Protein AF-A0A5J9TR07-F1 (afdb_monomer)

Organism: NCBI:txid38414

Mean predicted aligned error: 3.4 Å

Sequence (87 aa):
MHLFFLCNFSKQCWNTLDIHWNSQSAFFNMIIEAKQTANLQFFMEILIIAAWNIWKQRNNKIFENKTPSLQAWKKGFKDDLCETYYD

Solvent-accessible surface area (backbone atoms only — not comparable to full-atom values): 5041 Å² total; per-residue (Å²): 107,54,79,67,59,66,36,74,69,30,41,57,55,33,54,73,69,60,47,63,77,52,88,86,48,57,72,69,57,24,51,53,54,29,60,72,68,44,78,53,85,62,47,68,59,54,50,51,46,48,50,50,33,51,51,52,35,55,47,35,35,73,78,67,67,39,75,71,44,73,68,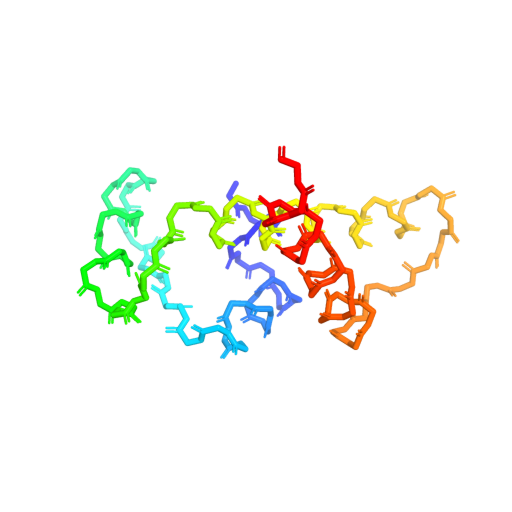60,35,56,50,50,34,51,52,56,55,53,51,71,74,75,115

Foldseek 3Di:
DCLQAPDPLNVLLCVVQVFDFDPVDDPVVRLVVSVVPSPDDVSVVLSVLLSVLSVVQVVCCVPVVHHRDSVSSVVSSVVVVVVVVVD

pLDDT: mean 92.73, std 7.75, range [52.0, 98.44]

Structure (mmCIF, N/CA/C/O backbone):
data_AF-A0A5J9TR07-F1
#
_entry.id   AF-A0A5J9TR07-F1
#
loop_
_atom_site.group_PDB
_atom_site.id
_atom_site.type_symbol
_atom_site.label_atom_id
_atom_site.label_alt_id
_atom_site.label_comp_id
_atom_site.label_asym_id
_atom_site.label_entity_id
_atom_site.label_seq_id
_atom_site.pdbx_PDB_ins_code
_atom_site.Cartn_x
_atom_site.Cartn_y
_atom_site.Cartn_z
_atom_site.occupancy
_atom_site.B_iso_or_equiv
_atom_site.auth_seq_id
_atom_site.auth_comp_id
_atom_site.auth_asym_id
_atom_site.auth_atom_id
_atom_site.pdbx_PDB_model_num
ATOM 1 N N . MET A 1 1 ? 5.247 10.537 2.044 1.00 66.62 1 MET A N 1
ATOM 2 C CA . MET A 1 1 ? 3.770 10.582 1.915 1.00 66.62 1 MET A CA 1
ATOM 3 C C . MET A 1 1 ? 3.256 10.201 0.527 1.00 66.62 1 MET A C 1
ATOM 5 O O . MET A 1 1 ? 2.463 9.275 0.449 1.00 66.62 1 MET A O 1
ATOM 9 N N . HIS A 1 2 ? 3.696 10.835 -0.571 1.00 79.38 2 HIS A N 1
ATOM 10 C CA . HIS A 1 2 ? 3.075 10.603 -1.890 1.00 79.38 2 HIS A CA 1
ATOM 11 C C . HIS A 1 2 ? 3.100 9.140 -2.375 1.00 79.38 2 HIS A C 1
ATOM 13 O O . HIS A 1 2 ? 2.072 8.621 -2.802 1.00 79.38 2 HIS A O 1
ATOM 19 N N . LEU A 1 3 ? 4.251 8.467 -2.254 1.00 86.44 3 LEU A N 1
ATOM 20 C CA . LEU A 1 3 ? 4.440 7.068 -2.663 1.00 86.44 3 LEU A CA 1
ATOM 21 C C . LEU A 1 3 ? 3.457 6.104 -1.986 1.00 86.44 3 LEU A C 1
ATOM 23 O O . LEU A 1 3 ? 2.951 5.190 -2.626 1.00 86.44 3 LEU A O 1
ATOM 27 N N . PHE A 1 4 ? 3.226 6.321 -0.693 1.00 91.25 4 PHE A N 1
ATOM 28 C CA . PHE A 1 4 ? 2.465 5.412 0.149 1.00 91.25 4 PHE A CA 1
ATOM 29 C C . PHE A 1 4 ? 0.986 5.753 0.203 1.00 91.25 4 PHE A C 1
ATOM 31 O O . PHE A 1 4 ? 0.211 4.837 0.383 1.00 91.25 4 PHE A O 1
ATOM 38 N N . PHE A 1 5 ? 0.574 7.014 0.044 1.00 90.19 5 PHE A N 1
ATOM 39 C CA . PHE A 1 5 ? -0.819 7.410 0.307 1.00 90.19 5 PHE A CA 1
ATOM 40 C C . PHE A 1 5 ? -1.503 8.108 -0.872 1.00 90.19 5 PHE A C 1
ATOM 42 O O . PHE A 1 5 ? -2.713 7.988 -1.034 1.00 90.19 5 PHE A O 1
ATOM 49 N N . LEU A 1 6 ? -0.760 8.824 -1.723 1.00 88.38 6 LEU A N 1
ATOM 50 C CA . LEU A 1 6 ? -1.373 9.764 -2.673 1.00 88.38 6 LEU A CA 1
ATOM 51 C C . LEU A 1 6 ? -1.391 9.271 -4.121 1.00 88.38 6 LEU A C 1
ATOM 53 O O . LEU A 1 6 ? -2.276 9.677 -4.876 1.00 88.38 6 LEU A O 1
ATOM 57 N N . CYS A 1 7 ? -0.454 8.408 -4.522 1.00 91.75 7 CYS A N 1
ATOM 58 C CA . CYS A 1 7 ? -0.421 7.915 -5.896 1.00 91.75 7 CYS A CA 1
ATOM 59 C C . CYS A 1 7 ? -1.603 6.968 -6.192 1.00 91.75 7 CYS A C 1
ATOM 61 O O . CYS A 1 7 ? -2.113 6.289 -5.301 1.00 91.75 7 CYS A O 1
ATOM 63 N N . ASN A 1 8 ? -2.035 6.888 -7.457 1.00 94.00 8 ASN A N 1
ATOM 64 C CA . ASN A 1 8 ? -3.198 6.068 -7.834 1.00 94.00 8 ASN A CA 1
ATOM 65 C C . ASN A 1 8 ? -3.038 4.596 -7.439 1.00 94.00 8 ASN A C 1
ATOM 67 O O . ASN A 1 8 ? -3.984 3.984 -6.952 1.00 94.00 8 ASN A O 1
ATOM 71 N N . PHE A 1 9 ? -1.832 4.048 -7.594 1.00 95.75 9 PHE A N 1
ATOM 72 C CA . PHE A 1 9 ? -1.548 2.668 -7.215 1.00 95.75 9 PHE A CA 1
ATOM 73 C C . PHE A 1 9 ? -1.728 2.433 -5.708 1.00 95.75 9 PHE A C 1
ATOM 75 O O . PHE A 1 9 ? -2.411 1.493 -5.311 1.00 95.75 9 PHE A O 1
ATOM 82 N N . SER A 1 10 ? -1.174 3.305 -4.859 1.00 96.25 10 SER A N 1
ATOM 83 C CA . SER A 1 10 ? -1.319 3.154 -3.410 1.00 96.25 10 SER A CA 1
ATOM 84 C C . SER A 1 10 ? -2.770 3.315 -2.966 1.00 96.25 10 SER A C 1
ATOM 86 O O . SER A 1 10 ? -3.237 2.531 -2.150 1.00 96.25 10 SER A O 1
ATOM 88 N N . LYS A 1 11 ? -3.517 4.263 -3.550 1.00 96.06 11 LYS A N 1
ATOM 89 C CA . LYS A 1 11 ? -4.955 4.421 -3.274 1.00 96.06 11 LYS A CA 1
ATOM 90 C C . LYS A 1 11 ? -5.739 3.144 -3.586 1.00 96.06 11 LYS A C 1
ATOM 92 O O . LYS A 1 11 ? -6.548 2.720 -2.776 1.00 96.06 11 LYS A O 1
ATOM 97 N N . GLN A 1 12 ? -5.457 2.483 -4.711 1.00 97.31 12 GLN A N 1
ATOM 98 C CA . GLN A 1 12 ? -6.092 1.201 -5.050 1.00 97.31 12 GLN A CA 1
ATOM 99 C C . GLN A 1 12 ? -5.774 0.087 -4.039 1.00 97.31 12 GLN A C 1
ATOM 101 O O . GLN A 1 12 ? -6.641 -0.735 -3.734 1.00 97.31 12 GLN A O 1
ATOM 106 N N . CYS A 1 13 ? -4.548 0.062 -3.512 1.00 98.06 13 CYS A N 1
ATOM 107 C CA . CYS A 1 13 ? -4.145 -0.889 -2.477 1.00 98.06 13 CYS A CA 1
ATOM 108 C C . CYS A 1 13 ? -4.924 -0.648 -1.175 1.00 98.06 13 CYS A C 1
ATOM 110 O O . CYS A 1 13 ? -5.542 -1.571 -0.655 1.00 98.06 13 CYS A O 1
ATOM 112 N N . TRP A 1 14 ? -4.983 0.596 -0.694 1.00 97.44 14 TRP A N 1
ATOM 113 C CA . TRP A 1 14 ? -5.719 0.934 0.531 1.00 97.44 14 TRP A CA 1
ATOM 114 C C . TRP A 1 14 ? -7.228 0.740 0.406 1.00 97.44 14 TRP A C 1
ATOM 116 O O . TRP A 1 14 ? -7.838 0.185 1.313 1.00 97.44 14 TRP A O 1
ATOM 126 N N . ASN A 1 15 ? -7.809 1.068 -0.752 1.00 96.44 15 ASN A N 1
ATOM 127 C CA . ASN A 1 15 ? -9.220 0.806 -1.038 1.00 96.44 15 ASN A CA 1
ATOM 128 C C . ASN A 1 15 ? -9.559 -0.694 -0.994 1.00 96.44 15 ASN A C 1
ATOM 130 O O . ASN A 1 15 ? -10.692 -1.052 -0.703 1.00 96.44 15 ASN A O 1
ATOM 134 N N . THR A 1 16 ? -8.598 -1.585 -1.274 1.00 96.81 16 THR A N 1
ATOM 135 C CA . THR A 1 16 ? -8.810 -3.039 -1.130 1.00 96.81 16 THR A CA 1
ATOM 136 C C . THR A 1 16 ? -8.999 -3.445 0.336 1.00 96.81 16 THR A C 1
ATOM 138 O O . THR A 1 16 ? -9.655 -4.447 0.602 1.00 96.81 16 THR A O 1
ATOM 141 N N . LEU A 1 17 ? -8.422 -2.686 1.269 1.00 96.06 17 LEU A N 1
ATOM 142 C CA . LEU A 1 17 ? -8.494 -2.924 2.713 1.00 96.06 17 LEU A CA 1
ATOM 143 C C . LEU A 1 17 ? -9.571 -2.070 3.397 1.00 96.06 17 LEU A C 1
ATOM 145 O O . LEU A 1 17 ? -9.649 -2.081 4.619 1.00 96.06 17 LEU A O 1
ATOM 149 N N . ASP A 1 18 ? -10.349 -1.309 2.621 1.00 96.00 18 ASP A N 1
ATOM 150 C CA . ASP A 1 18 ? -11.303 -0.306 3.110 1.00 96.00 18 ASP A CA 1
ATOM 151 C C . ASP A 1 18 ? -10.679 0.737 4.064 1.00 96.00 18 ASP A C 1
ATOM 153 O O . ASP A 1 18 ? -11.315 1.252 4.981 1.00 96.00 18 ASP A O 1
ATOM 157 N N . ILE A 1 19 ? -9.399 1.067 3.846 1.00 95.94 19 ILE A N 1
ATOM 158 C CA . ILE A 1 19 ? -8.688 2.093 4.618 1.00 95.94 19 ILE A CA 1
ATOM 159 C C . ILE A 1 19 ? -8.712 3.409 3.844 1.00 95.94 19 ILE A C 1
ATOM 161 O O . ILE A 1 19 ? -8.141 3.521 2.755 1.00 95.94 19 ILE A O 1
ATOM 165 N N . HIS A 1 20 ? -9.314 4.430 4.450 1.00 93.94 20 H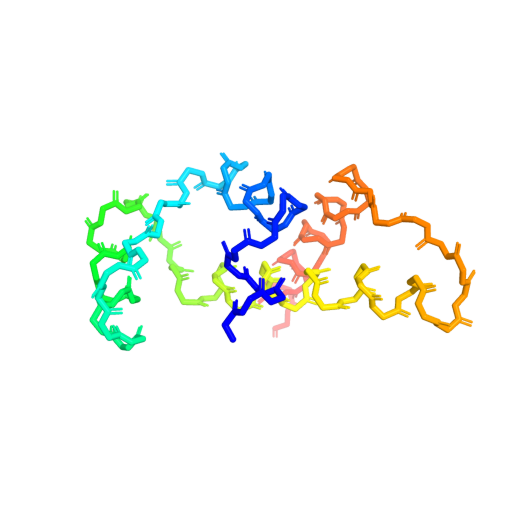IS A N 1
ATOM 166 C CA . HIS A 1 20 ? -9.439 5.767 3.871 1.00 93.94 20 HIS A CA 1
ATOM 167 C C . HIS A 1 20 ? -8.530 6.756 4.599 1.00 93.94 20 HIS A C 1
ATOM 169 O O . HIS A 1 20 ? -8.533 6.838 5.825 1.00 93.94 20 HIS A O 1
ATOM 175 N N . TRP A 1 21 ? -7.751 7.527 3.838 1.00 94.62 21 TRP A N 1
ATOM 176 C CA . TRP A 1 21 ? -6.780 8.478 4.387 1.00 94.62 21 TRP A CA 1
ATOM 177 C C . TRP A 1 21 ? -7.269 9.918 4.262 1.00 94.62 21 TRP A C 1
ATOM 179 O O . TRP A 1 21 ? -7.578 10.380 3.161 1.00 94.62 21 TRP A O 1
ATOM 189 N N . ASN A 1 22 ? -7.243 10.661 5.368 1.00 92.50 22 ASN A N 1
ATOM 190 C CA . ASN A 1 22 ? -7.469 12.100 5.358 1.00 92.50 22 ASN A CA 1
ATOM 191 C C . ASN A 1 22 ? -6.184 12.849 4.968 1.00 92.50 22 ASN A C 1
ATOM 193 O O . ASN A 1 22 ? -5.302 13.082 5.794 1.00 92.50 22 ASN A O 1
ATOM 197 N N . SER A 1 23 ? -6.080 13.261 3.702 1.00 85.62 23 SER A N 1
ATOM 198 C CA . SER A 1 23 ? -4.894 13.956 3.183 1.00 85.62 23 SER A CA 1
ATOM 199 C C . SER A 1 23 ? -4.691 15.375 3.729 1.00 85.62 23 SER A C 1
ATOM 201 O O . SER A 1 23 ? -3.684 15.999 3.401 1.00 85.62 23 SER A O 1
ATOM 203 N N . GLN A 1 24 ? -5.649 15.906 4.494 1.00 89.44 24 GLN A N 1
ATOM 204 C CA . GLN A 1 24 ? -5.563 17.232 5.114 1.00 89.44 24 GLN A CA 1
ATOM 205 C C . GLN A 1 24 ? -4.975 17.168 6.532 1.00 89.44 24 GLN A C 1
ATOM 207 O O . GL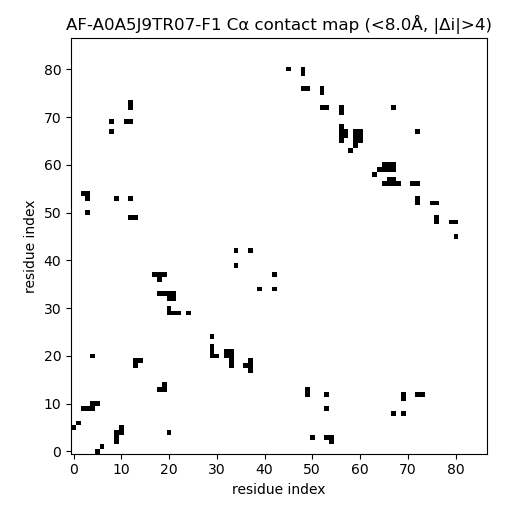N A 1 24 ? -4.517 18.186 7.050 1.00 89.44 24 GLN A O 1
ATOM 212 N N . SER A 1 25 ? -4.945 15.982 7.147 1.00 90.88 25 SER A N 1
ATOM 213 C CA . SER A 1 25 ? -4.418 15.781 8.496 1.00 90.88 25 SER A CA 1
ATOM 214 C C . SER A 1 25 ? -2.898 15.611 8.512 1.00 90.88 25 SER A C 1
ATOM 216 O O . SER A 1 25 ? -2.280 15.090 7.580 1.00 90.88 25 SER A O 1
ATOM 218 N N . ALA A 1 26 ? -2.275 16.012 9.624 1.00 92.50 26 ALA A N 1
ATOM 219 C CA . ALA A 1 26 ? -0.883 15.672 9.900 1.00 92.50 26 ALA A CA 1
ATOM 220 C C . ALA A 1 26 ? -0.713 14.145 9.966 1.00 92.50 26 ALA A C 1
ATOM 222 O O . ALA A 1 26 ? -1.618 13.437 10.398 1.00 92.50 26 ALA A O 1
ATOM 223 N N . PHE A 1 27 ? 0.459 13.634 9.584 1.00 90.44 27 PHE A N 1
ATOM 224 C CA . PHE A 1 27 ? 0.695 12.197 9.382 1.00 90.44 27 PHE A CA 1
ATOM 225 C C . PHE A 1 27 ? 0.225 11.296 10.539 1.00 90.44 27 PHE A C 1
ATOM 227 O O . PHE A 1 27 ? -0.471 10.313 10.303 1.00 90.44 27 PHE A O 1
ATOM 234 N N . PHE A 1 28 ? 0.562 11.633 11.787 1.00 92.50 28 PHE A N 1
ATOM 235 C CA . PHE A 1 28 ? 0.142 10.830 12.940 1.00 92.50 28 PHE A CA 1
ATOM 236 C C . PHE A 1 28 ? -1.368 10.895 13.183 1.00 92.50 28 PHE A C 1
ATOM 238 O O . PHE A 1 28 ? -1.983 9.863 13.437 1.00 92.50 28 PHE A O 1
ATOM 245 N N . ASN A 1 29 ? -1.976 12.075 13.032 1.00 95.25 29 ASN A N 1
ATOM 246 C CA . ASN A 1 29 ? -3.428 12.232 13.142 1.00 95.25 29 ASN A CA 1
ATOM 247 C C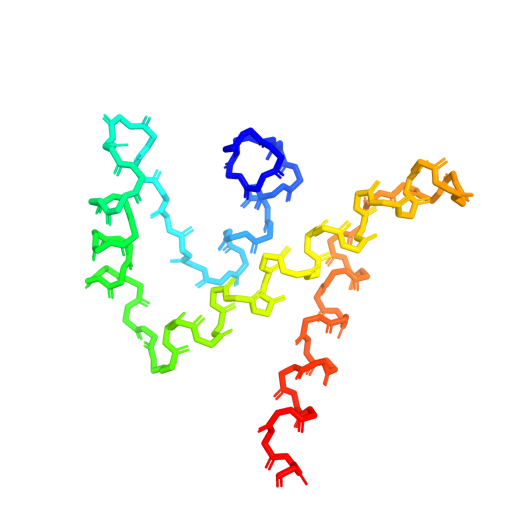 . ASN A 1 29 ? -4.144 11.444 12.043 1.00 95.25 29 ASN A C 1
ATOM 249 O O . ASN A 1 29 ? -5.097 10.735 12.330 1.00 95.25 29 ASN A O 1
ATOM 253 N N . MET A 1 30 ? -3.616 11.468 10.818 1.00 94.94 30 MET A N 1
ATOM 254 C CA . MET A 1 30 ? -4.130 10.688 9.694 1.00 94.94 30 MET A CA 1
ATOM 255 C C . MET A 1 30 ? -4.135 9.177 9.997 1.00 94.94 30 MET A C 1
ATOM 257 O O . MET A 1 30 ? -5.088 8.489 9.642 1.00 94.94 30 MET A O 1
ATOM 261 N N . ILE A 1 31 ? -3.106 8.653 10.679 1.00 94.56 31 ILE A N 1
ATOM 262 C CA . ILE A 1 31 ? -3.068 7.246 11.120 1.00 94.56 31 ILE A CA 1
ATOM 263 C C . ILE A 1 31 ? -4.094 6.974 12.224 1.00 94.56 31 ILE A C 1
ATOM 265 O O . ILE A 1 31 ? -4.775 5.951 12.177 1.00 94.56 31 ILE A O 1
ATOM 269 N N . ILE A 1 32 ? -4.213 7.868 13.210 1.00 94.88 32 ILE A N 1
ATOM 270 C CA . ILE A 1 32 ? -5.176 7.727 14.313 1.00 94.88 32 ILE A CA 1
ATOM 271 C C . ILE A 1 32 ? -6.612 7.726 13.774 1.00 94.88 32 ILE A C 1
ATOM 273 O O . ILE A 1 32 ? -7.389 6.842 14.128 1.00 94.88 32 ILE A O 1
ATOM 277 N N . GLU A 1 33 ? -6.939 8.665 12.887 1.00 95.44 33 GLU A N 1
ATOM 278 C CA . GLU A 1 33 ? -8.242 8.761 12.222 1.00 95.44 33 GLU A CA 1
ATOM 279 C C . GLU A 1 33 ? -8.554 7.485 11.429 1.00 95.44 33 GLU A C 1
ATOM 281 O O . GLU A 1 33 ? -9.615 6.892 11.611 1.00 95.44 33 GLU A O 1
ATOM 286 N N . ALA A 1 34 ? -7.613 7.005 10.608 1.00 95.38 34 ALA A N 1
ATOM 287 C CA . ALA A 1 34 ? -7.793 5.773 9.838 1.00 95.38 34 ALA A CA 1
ATOM 288 C C . ALA A 1 34 ? -7.977 4.537 10.736 1.00 95.38 34 ALA A C 1
ATOM 290 O O . ALA A 1 34 ? -8.798 3.672 10.439 1.00 95.38 34 ALA A O 1
ATOM 291 N N . LYS A 1 35 ? -7.261 4.455 11.865 1.00 95.25 35 LYS A N 1
ATOM 292 C CA . LYS A 1 35 ? -7.419 3.361 12.835 1.00 95.25 35 LYS A CA 1
ATOM 293 C C . LYS A 1 35 ? -8.817 3.340 13.452 1.00 95.25 35 LYS A C 1
ATOM 295 O O . LYS A 1 35 ? -9.363 2.265 13.683 1.00 95.25 35 LYS A O 1
ATOM 300 N N . GLN A 1 36 ? -9.375 4.513 13.747 1.00 94.25 36 GLN A N 1
ATOM 301 C CA . GLN A 1 36 ? -10.707 4.640 14.342 1.00 94.25 36 GLN A CA 1
ATOM 302 C C . GLN A 1 36 ? -11.819 4.243 13.364 1.00 94.25 36 GLN A C 1
ATOM 304 O O . GLN A 1 36 ? -12.848 3.735 13.801 1.00 94.25 36 GLN A O 1
ATOM 309 N N . THR A 1 37 ? -11.618 4.454 12.061 1.00 94.00 37 THR A N 1
ATOM 310 C CA . THR A 1 37 ? -12.646 4.217 11.038 1.00 94.00 37 THR A CA 1
ATOM 311 C C . THR A 1 37 ? -12.550 2.855 10.357 1.00 94.00 37 THR A C 1
ATOM 313 O O . THR A 1 37 ? -13.585 2.305 9.998 1.00 94.00 37 THR A O 1
ATOM 316 N N . ALA A 1 38 ? -11.352 2.278 10.208 1.00 90.50 38 ALA A N 1
ATOM 317 C CA . ALA A 1 38 ? -11.152 1.044 9.440 1.00 90.50 38 ALA A CA 1
ATOM 318 C C . ALA A 1 38 ? -11.805 -0.206 10.067 1.00 90.50 38 ALA A C 1
ATOM 320 O O . ALA A 1 38 ? -12.004 -1.195 9.374 1.00 90.50 38 ALA A O 1
ATOM 321 N N . ASN A 1 39 ? -12.123 -0.191 11.369 1.00 88.56 39 ASN A N 1
ATOM 322 C CA . ASN A 1 39 ? -12.695 -1.334 12.100 1.00 88.56 39 ASN A CA 1
ATOM 323 C C . ASN A 1 39 ? -11.937 -2.666 11.871 1.00 88.56 39 ASN A C 1
ATOM 325 O O . ASN A 1 39 ? -12.531 -3.739 11.771 1.00 88.56 39 ASN A O 1
ATOM 329 N N . LEU A 1 40 ? -10.606 -2.590 11.767 1.00 90.31 40 LEU A N 1
ATOM 330 C CA . LEU A 1 40 ? -9.727 -3.738 11.547 1.00 90.31 40 LEU A CA 1
ATOM 331 C C . LEU A 1 40 ? -9.033 -4.144 12.850 1.00 90.31 40 LEU A C 1
ATOM 333 O O . LEU A 1 40 ? -8.376 -3.328 13.504 1.00 90.31 40 LEU A O 1
ATOM 337 N N . GLN A 1 41 ? -9.109 -5.430 13.194 1.00 90.94 41 GLN A N 1
ATOM 338 C CA . GLN A 1 41 ? -8.211 -6.013 14.191 1.00 90.94 41 GLN A CA 1
ATOM 339 C C . GLN A 1 41 ? -6.776 -6.009 13.639 1.00 90.94 41 GLN A C 1
ATOM 341 O O . GLN A 1 41 ? -6.584 -6.197 12.441 1.00 90.94 41 GLN A O 1
ATOM 346 N N . PHE A 1 42 ? -5.776 -5.785 14.498 1.00 91.88 42 PHE A N 1
ATOM 347 C CA . PHE A 1 42 ? -4.363 -5.692 14.088 1.00 91.88 42 PHE A CA 1
ATOM 348 C C . PHE A 1 42 ? -4.103 -4.607 13.027 1.00 91.88 42 PHE A C 1
ATOM 350 O O . PHE A 1 42 ? -3.351 -4.788 12.070 1.00 91.88 42 PHE A O 1
ATOM 357 N N . PHE A 1 43 ? -4.766 -3.453 13.173 1.00 94.94 43 PHE A N 1
ATOM 358 C CA . PHE A 1 43 ? -4.664 -2.348 12.217 1.00 94.94 43 PHE A CA 1
ATOM 359 C C . PHE A 1 43 ? -3.215 -1.934 11.922 1.00 9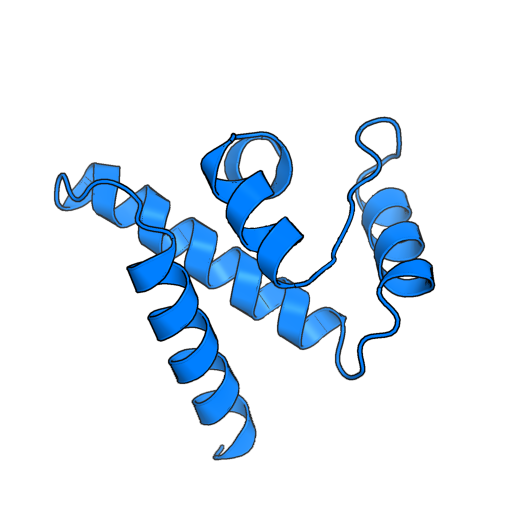4.94 43 PHE A C 1
ATOM 361 O O . PHE A 1 43 ? -2.888 -1.649 10.773 1.00 94.94 43 PHE A O 1
ATOM 368 N N . MET A 1 44 ? -2.347 -1.880 12.939 1.00 94.94 44 MET A N 1
ATOM 369 C CA . MET A 1 44 ? -0.966 -1.427 12.745 1.00 94.94 44 MET A CA 1
ATOM 370 C C . MET A 1 44 ? -0.156 -2.441 11.940 1.00 94.94 44 MET A C 1
ATOM 372 O O . MET A 1 44 ? 0.593 -2.050 11.050 1.00 94.94 44 MET A O 1
ATOM 376 N N . GLU A 1 45 ? -0.344 -3.727 12.205 1.00 95.06 45 GLU A N 1
ATOM 377 C CA . GLU A 1 45 ? 0.277 -4.830 11.484 1.00 95.06 45 GLU A CA 1
ATOM 378 C C . GLU A 1 45 ? -0.172 -4.825 10.018 1.00 95.06 45 GLU A C 1
ATOM 380 O O . GLU A 1 45 ? 0.661 -4.785 9.112 1.00 95.06 45 GLU A O 1
ATOM 385 N N . ILE A 1 46 ? -1.485 -4.731 9.776 1.00 96.00 46 ILE A N 1
ATOM 386 C CA . ILE A 1 46 ? -2.058 -4.615 8.428 1.00 96.00 46 ILE A CA 1
ATOM 387 C C . ILE A 1 46 ? -1.493 -3.391 7.701 1.00 96.00 46 ILE A C 1
ATOM 389 O O . ILE A 1 46 ? -1.081 -3.497 6.545 1.00 96.00 46 ILE A O 1
ATOM 393 N N . LEU A 1 47 ? -1.432 -2.235 8.371 1.00 96.25 47 LEU A N 1
ATOM 394 C CA . LEU A 1 47 ? -0.888 -0.995 7.818 1.00 96.25 47 LEU A CA 1
ATOM 395 C C . LEU A 1 47 ? 0.576 -1.164 7.404 1.00 96.25 47 LEU A C 1
ATOM 397 O O . LEU A 1 47 ? 0.946 -0.781 6.291 1.00 96.25 47 LEU A O 1
ATOM 401 N N . ILE A 1 48 ? 1.406 -1.736 8.278 1.00 96.19 48 ILE A N 1
ATOM 402 C CA . ILE A 1 48 ? 2.839 -1.922 8.032 1.00 96.19 48 ILE A CA 1
ATOM 403 C C . ILE A 1 48 ? 3.057 -2.888 6.862 1.00 96.19 48 ILE A C 1
ATOM 405 O O . ILE A 1 48 ? 3.795 -2.556 5.932 1.00 96.19 48 ILE A O 1
ATOM 409 N N . ILE A 1 49 ? 2.373 -4.036 6.849 1.00 97.31 49 ILE A N 1
ATOM 410 C CA . ILE A 1 49 ? 2.521 -5.060 5.802 1.00 97.31 49 ILE A CA 1
ATOM 411 C C . ILE A 1 49 ? 2.004 -4.546 4.450 1.00 97.31 49 ILE A C 1
ATOM 413 O O . ILE A 1 49 ? 2.633 -4.751 3.405 1.00 97.31 49 ILE A O 1
ATOM 417 N N . ALA A 1 50 ? 0.887 -3.815 4.445 1.00 97.50 50 ALA A N 1
ATOM 418 C CA . ALA A 1 50 ? 0.350 -3.182 3.245 1.00 97.50 50 ALA A CA 1
ATOM 419 C C . ALA A 1 50 ? 1.326 -2.149 2.665 1.00 97.50 50 ALA A C 1
ATOM 421 O O . ALA A 1 50 ? 1.622 -2.181 1.463 1.00 97.50 50 ALA A O 1
ATOM 422 N N . ALA A 1 51 ? 1.870 -1.269 3.514 1.00 97.44 51 ALA A N 1
ATOM 423 C CA . ALA A 1 51 ? 2.856 -0.267 3.122 1.00 97.44 51 ALA A CA 1
ATOM 424 C C . ALA A 1 51 ? 4.147 -0.913 2.598 1.00 97.44 51 ALA A C 1
ATOM 426 O O . ALA A 1 51 ? 4.671 -0.487 1.564 1.00 97.44 51 ALA A O 1
ATOM 427 N N . TRP A 1 52 ? 4.621 -1.976 3.250 1.00 97.38 52 TRP A N 1
ATOM 428 C CA . TRP A 1 52 ? 5.767 -2.763 2.800 1.00 97.38 52 TRP A CA 1
ATOM 429 C C . TRP A 1 52 ? 5.550 -3.339 1.398 1.00 97.38 52 TRP A C 1
ATOM 431 O O . TRP A 1 52 ? 6.381 -3.161 0.505 1.00 97.38 52 TRP A O 1
ATOM 441 N N . ASN A 1 53 ? 4.387 -3.938 1.141 1.00 98.19 53 ASN A N 1
ATOM 442 C CA . ASN A 1 53 ? 4.068 -4.471 -0.180 1.00 98.19 53 ASN A CA 1
ATOM 443 C C . ASN A 1 53 ? 3.909 -3.374 -1.245 1.00 98.19 53 ASN A C 1
ATOM 445 O O . ASN A 1 53 ? 4.304 -3.584 -2.394 1.00 98.19 53 ASN A O 1
ATOM 449 N N . ILE A 1 54 ? 3.403 -2.185 -0.891 1.00 97.69 54 ILE A N 1
ATOM 450 C CA . ILE A 1 54 ? 3.395 -1.023 -1.802 1.00 97.69 54 ILE A CA 1
ATOM 451 C C . ILE A 1 54 ? 4.833 -0.644 -2.178 1.00 97.69 54 ILE A C 1
ATOM 453 O O . ILE A 1 54 ? 5.130 -0.437 -3.358 1.00 97.69 54 ILE A O 1
ATOM 457 N N . TRP A 1 55 ? 5.731 -0.582 -1.193 1.00 96.75 55 TRP A N 1
ATOM 458 C CA . TRP A 1 55 ? 7.142 -0.279 -1.415 1.00 96.75 55 TRP A CA 1
ATOM 459 C C . TRP A 1 55 ? 7.810 -1.313 -2.330 1.00 96.75 55 TRP A C 1
ATOM 461 O O . TRP A 1 55 ? 8.421 -0.916 -3.324 1.00 96.75 55 TRP A O 1
ATOM 471 N N . LYS A 1 56 ? 7.600 -2.620 -2.092 1.00 96.75 56 LYS A N 1
ATOM 472 C CA . LYS A 1 56 ? 8.118 -3.706 -2.952 1.00 96.75 56 LYS A CA 1
ATOM 473 C C . LYS A 1 56 ? 7.698 -3.511 -4.416 1.00 96.75 56 LYS A C 1
ATOM 475 O O . LYS A 1 56 ? 8.534 -3.509 -5.315 1.00 96.75 56 LYS A O 1
ATOM 480 N N . GLN A 1 57 ? 6.412 -3.259 -4.669 1.00 97.00 57 GLN A N 1
ATOM 481 C CA . GLN A 1 57 ? 5.886 -3.061 -6.030 1.00 97.00 57 GLN A CA 1
ATOM 482 C C . GLN A 1 57 ? 6.505 -1.847 -6.736 1.00 97.00 57 GLN A C 1
ATOM 484 O O . GLN A 1 57 ? 6.803 -1.893 -7.930 1.00 97.00 57 GLN A O 1
ATOM 489 N N . ARG A 1 58 ? 6.715 -0.749 -6.005 1.00 94.00 58 ARG A N 1
ATOM 490 C CA . ARG A 1 58 ? 7.307 0.479 -6.550 1.00 94.00 58 ARG A CA 1
ATOM 491 C C . ARG A 1 58 ? 8.798 0.326 -6.826 1.00 94.00 58 ARG A C 1
ATOM 493 O O . ARG A 1 58 ? 9.261 0.813 -7.854 1.00 94.00 58 ARG A O 1
ATOM 500 N N . ASN A 1 59 ? 9.517 -0.387 -5.971 1.00 95.06 59 ASN A N 1
ATOM 501 C CA . ASN A 1 59 ? 10.931 -0.671 -6.178 1.00 95.06 59 ASN A CA 1
ATOM 502 C C . ASN A 1 59 ? 11.159 -1.629 -7.344 1.00 95.06 59 ASN A C 1
ATOM 504 O O . ASN A 1 59 ? 12.036 -1.373 -8.163 1.00 95.06 59 ASN A O 1
ATOM 508 N N . ASN A 1 60 ? 10.312 -2.645 -7.513 1.00 95.12 60 ASN A N 1
ATOM 509 C CA . ASN A 1 60 ? 10.396 -3.539 -8.669 1.00 95.12 60 ASN A CA 1
ATOM 510 C C . ASN A 1 60 ? 10.228 -2.786 -9.999 1.00 95.12 60 ASN A C 1
ATOM 512 O O . ASN A 1 60 ? 10.807 -3.181 -11.010 1.00 95.12 60 ASN A O 1
ATOM 516 N N . LYS A 1 61 ? 9.507 -1.655 -10.016 1.00 93.25 61 LYS A N 1
ATOM 517 C CA . LYS A 1 61 ? 9.457 -0.794 -11.205 1.00 93.25 61 LYS A CA 1
ATOM 518 C C . LYS A 1 61 ? 10.797 -0.134 -11.516 1.00 93.25 61 LYS A C 1
ATOM 520 O O . LYS A 1 61 ? 11.125 0.021 -12.686 1.00 93.25 61 LYS A O 1
ATOM 525 N N . ILE A 1 62 ? 11.547 0.261 -10.493 1.00 93.12 62 ILE A N 1
ATOM 526 C CA . ILE A 1 62 ? 12.835 0.944 -10.645 1.00 93.12 62 ILE A CA 1
ATOM 527 C C . ILE A 1 62 ? 13.931 -0.063 -11.004 1.00 93.12 62 ILE A C 1
ATOM 529 O O . ILE A 1 62 ? 14.675 0.162 -11.951 1.00 93.12 62 ILE A O 1
ATOM 533 N N . PHE A 1 63 ? 14.005 -1.178 -10.276 1.00 94.81 63 PHE A N 1
ATOM 534 C CA . PHE A 1 63 ? 15.116 -2.128 -10.381 1.00 94.81 63 PHE A CA 1
ATOM 535 C C . PHE A 1 63 ? 14.890 -3.233 -11.413 1.00 94.81 63 PHE A C 1
ATOM 537 O O . PHE A 1 63 ? 15.847 -3.732 -11.993 1.00 94.81 63 PHE A O 1
ATOM 544 N N . GLU A 1 64 ? 13.635 -3.604 -11.672 1.00 94.88 64 GLU A N 1
ATOM 545 C CA . GLU A 1 64 ? 13.294 -4.742 -12.538 1.00 94.88 64 GLU A CA 1
ATOM 546 C C . GLU A 1 64 ? 12.388 -4.343 -13.714 1.00 94.88 64 GLU A C 1
ATOM 548 O O . GLU A 1 64 ? 11.906 -5.198 -14.454 1.00 94.88 64 GLU A O 1
ATOM 553 N N . ASN A 1 65 ? 12.102 -3.044 -13.874 1.00 93.88 65 ASN A N 1
ATOM 554 C CA . ASN A 1 65 ? 11.151 -2.496 -14.847 1.00 93.88 65 ASN A CA 1
ATOM 555 C C . ASN A 1 65 ? 9.729 -3.108 -14.778 1.00 93.88 65 ASN A C 1
ATOM 557 O O . ASN A 1 65 ? 8.918 -2.929 -15.693 1.00 93.88 65 ASN A O 1
ATOM 561 N N . LYS A 1 66 ? 9.370 -3.782 -13.677 1.00 94.69 66 LYS A N 1
ATOM 562 C CA . LYS A 1 66 ? 8.049 -4.402 -13.493 1.00 94.69 66 LYS A CA 1
ATOM 563 C C . LYS A 1 66 ? 7.009 -3.354 -13.113 1.00 94.69 66 LYS A C 1
ATOM 565 O O . LYS A 1 66 ? 7.148 -2.650 -12.118 1.00 94.69 66 LYS A O 1
ATOM 570 N N . THR A 1 67 ? 5.945 -3.236 -13.900 1.00 95.19 67 THR A N 1
ATOM 571 C CA . THR A 1 67 ? 4.846 -2.307 -13.600 1.00 95.19 67 THR A CA 1
ATOM 572 C C . THR A 1 67 ? 4.114 -2.732 -12.319 1.00 95.19 67 THR A C 1
ATOM 574 O O . THR A 1 67 ? 3.769 -3.910 -12.209 1.00 95.19 67 THR A O 1
ATOM 577 N N . PRO A 1 68 ? 3.848 -1.809 -11.366 1.00 95.69 68 PRO A N 1
ATOM 578 C CA . PRO A 1 68 ? 3.084 -2.126 -10.162 1.00 95.69 68 PRO A CA 1
ATOM 579 C C . PRO A 1 68 ? 1.734 -2.753 -10.514 1.00 95.69 68 PRO A C 1
ATOM 581 O O . PRO A 1 68 ? 0.997 -2.216 -11.342 1.00 95.69 68 PRO A O 1
ATOM 584 N N . SER A 1 69 ? 1.410 -3.878 -9.881 1.00 97.25 69 SER A N 1
ATOM 585 C CA . SER A 1 69 ? 0.184 -4.634 -10.146 1.00 97.25 69 SER A CA 1
ATOM 586 C C . SER A 1 69 ? -0.593 -4.840 -8.857 1.00 97.25 69 SER A C 1
ATOM 588 O O . SER A 1 69 ? -0.055 -5.349 -7.874 1.00 97.25 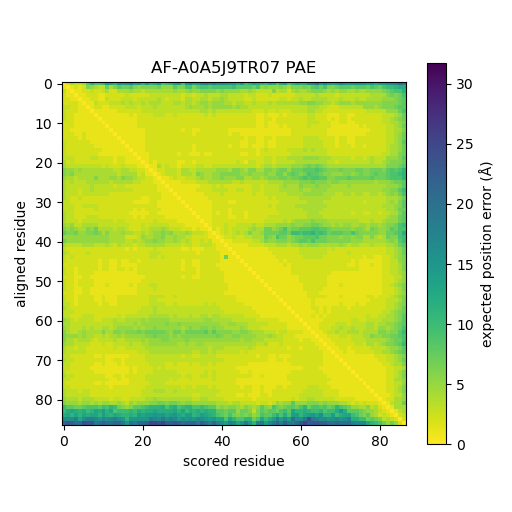69 SER A O 1
ATOM 590 N N . LEU A 1 70 ? -1.880 -4.482 -8.868 1.00 97.75 70 LEU A N 1
ATOM 591 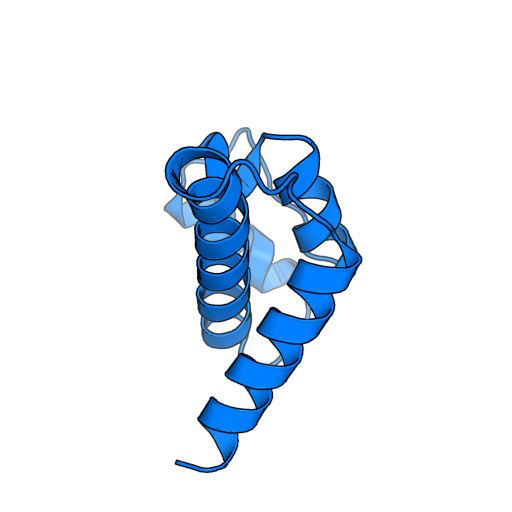C CA . LEU A 1 70 ? -2.752 -4.690 -7.713 1.00 97.75 70 LEU A CA 1
ATOM 592 C C . LEU A 1 70 ? -2.887 -6.183 -7.377 1.00 97.75 70 LEU A C 1
ATOM 594 O O . LEU A 1 70 ? -2.932 -6.547 -6.209 1.00 97.75 70 LEU A O 1
ATOM 598 N N . GLN A 1 71 ? -2.898 -7.061 -8.384 1.00 97.88 71 GLN A N 1
ATOM 599 C CA . GLN A 1 71 ? -2.944 -8.509 -8.168 1.00 97.88 71 GLN A CA 1
ATOM 600 C C . GLN A 1 71 ? -1.663 -9.020 -7.496 1.00 97.88 71 GLN A C 1
ATOM 602 O O . GLN A 1 71 ? -1.739 -9.788 -6.539 1.00 97.88 71 GLN A O 1
ATOM 607 N N . ALA A 1 72 ? -0.494 -8.572 -7.966 1.00 97.62 72 ALA A N 1
ATOM 608 C CA . ALA A 1 72 ? 0.783 -8.950 -7.364 1.00 97.62 72 ALA A CA 1
ATOM 609 C C . ALA A 1 72 ? 0.918 -8.398 -5.936 1.00 97.62 72 ALA A C 1
ATOM 611 O O . ALA A 1 72 ? 1.423 -9.091 -5.058 1.00 97.62 72 ALA A O 1
ATOM 612 N N . TRP A 1 73 ? 0.418 -7.182 -5.696 1.00 98.44 73 TRP A N 1
ATOM 613 C CA . TRP A 1 73 ? 0.346 -6.592 -4.364 1.00 98.44 73 TRP A CA 1
ATOM 614 C C . TRP A 1 73 ? -0.551 -7.400 -3.421 1.00 98.44 73 TRP A C 1
ATOM 616 O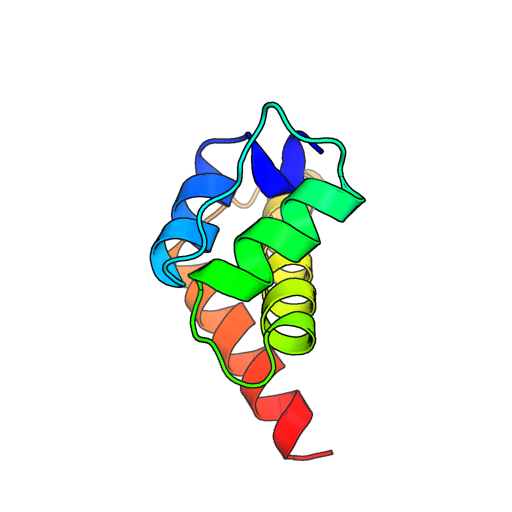 O . TRP A 1 73 ? -0.102 -7.743 -2.336 1.00 98.44 73 TRP A O 1
ATOM 626 N N . LYS A 1 74 ? -1.773 -7.772 -3.841 1.00 98.19 74 LYS A N 1
ATOM 627 C CA . LYS A 1 74 ? -2.693 -8.594 -3.028 1.00 98.19 74 LYS A CA 1
ATOM 628 C C . LYS A 1 74 ? -2.067 -9.932 -2.641 1.00 98.19 74 LYS A C 1
ATOM 630 O O . LYS A 1 74 ? -2.227 -10.367 -1.506 1.00 98.19 74 LYS A O 1
ATOM 635 N N . LYS A 1 75 ? -1.367 -10.572 -3.585 1.00 97.81 75 LYS A N 1
ATOM 636 C CA . LYS A 1 75 ? -0.654 -11.825 -3.330 1.00 97.81 75 LYS A CA 1
ATOM 637 C C . LYS A 1 75 ? 0.437 -11.626 -2.274 1.00 97.81 75 LYS A C 1
ATOM 639 O O . LYS A 1 75 ? 0.367 -12.263 -1.237 1.00 97.81 75 LYS A O 1
ATOM 644 N N . GLY A 1 76 ? 1.367 -10.695 -2.499 1.00 97.69 76 GLY A N 1
ATOM 645 C CA . GLY A 1 76 ? 2.459 -10.442 -1.551 1.00 97.69 76 GLY A CA 1
ATOM 646 C C . GLY A 1 76 ? 1.977 -9.977 -0.175 1.00 97.69 76 GLY A C 1
ATOM 647 O O . GLY A 1 76 ? 2.536 -10.379 0.833 1.00 97.69 76 GLY A O 1
ATOM 648 N N . PHE A 1 77 ? 0.903 -9.183 -0.124 1.00 97.81 77 PHE A N 1
ATOM 649 C CA . PHE A 1 77 ? 0.267 -8.788 1.131 1.00 97.81 77 PHE A CA 1
ATOM 650 C C . PHE A 1 77 ? -0.263 -9.998 1.905 1.00 97.81 77 PHE A C 1
ATOM 652 O O . PHE A 1 77 ? -0.036 -10.092 3.104 1.00 97.81 77 PHE A O 1
ATOM 659 N N . LYS A 1 78 ? -0.954 -10.925 1.229 1.00 96.31 78 LYS A N 1
ATOM 660 C CA . LYS A 1 78 ? -1.474 -12.142 1.860 1.00 96.31 78 LYS A CA 1
ATOM 661 C C . LYS A 1 78 ? -0.350 -13.069 2.321 1.00 96.31 78 LYS A C 1
ATOM 663 O O . LYS A 1 78 ? -0.458 -13.609 3.414 1.00 96.31 78 LYS A O 1
ATOM 668 N N . ASP A 1 79 ? 0.680 -13.243 1.497 1.00 96.69 79 ASP A N 1
ATOM 669 C CA . ASP A 1 79 ? 1.825 -14.102 1.807 1.00 96.69 79 ASP A CA 1
ATOM 670 C C . ASP A 1 79 ? 2.537 -13.589 3.077 1.00 96.69 79 ASP A C 1
ATOM 672 O O . ASP A 1 79 ? 2.605 -14.316 4.064 1.00 96.69 79 ASP A O 1
ATOM 676 N N . ASP A 1 80 ? 2.913 -12.303 3.112 1.00 95.88 80 ASP A N 1
ATOM 677 C CA . ASP A 1 80 ? 3.569 -11.683 4.275 1.00 95.88 80 ASP A CA 1
ATOM 678 C C . ASP A 1 80 ? 2.659 -11.676 5.525 1.00 95.88 80 ASP A C 1
ATOM 680 O O . ASP A 1 80 ? 3.126 -11.873 6.645 1.00 95.88 80 ASP A O 1
ATOM 684 N N . LEU A 1 81 ? 1.348 -11.449 5.357 1.00 93.38 81 LEU A N 1
ATOM 685 C CA . LEU A 1 81 ? 0.395 -11.490 6.469 1.00 93.38 81 LEU A CA 1
ATOM 686 C C . LEU A 1 81 ? 0.309 -12.896 7.065 1.00 93.38 81 LEU A C 1
ATOM 688 O O . LEU A 1 81 ? 0.317 -13.035 8.280 1.00 93.38 81 LEU A O 1
ATOM 692 N N . CYS A 1 82 ? 0.249 -13.939 6.235 1.00 90.25 82 CYS A N 1
ATOM 693 C CA . CYS A 1 82 ? 0.250 -15.315 6.717 1.00 90.25 82 CYS A CA 1
ATOM 694 C C . CYS A 1 82 ? 1.558 -15.661 7.438 1.00 90.25 82 CYS A C 1
ATOM 696 O O . CYS A 1 82 ? 1.482 -16.237 8.517 1.00 90.25 82 CYS A O 1
ATOM 698 N N . GLU A 1 83 ? 2.718 -15.276 6.899 1.00 85.31 83 GLU A N 1
ATOM 699 C CA . GLU A 1 83 ? 4.024 -15.508 7.540 1.00 85.31 83 GLU A CA 1
ATOM 700 C C . GLU A 1 83 ? 4.068 -14.951 8.971 1.00 85.31 83 GLU A C 1
ATOM 702 O O . GLU A 1 83 ? 4.434 -15.678 9.888 1.00 85.31 83 GLU A O 1
ATOM 707 N N . THR A 1 84 ? 3.551 -13.738 9.207 1.00 76.88 84 THR A N 1
ATOM 708 C CA . THR A 1 84 ? 3.530 -13.142 10.561 1.00 76.88 84 THR A CA 1
ATOM 709 C C . THR A 1 84 ? 2.693 -13.889 11.607 1.00 76.88 84 THR A C 1
ATOM 711 O O . THR A 1 84 ? 2.813 -13.589 1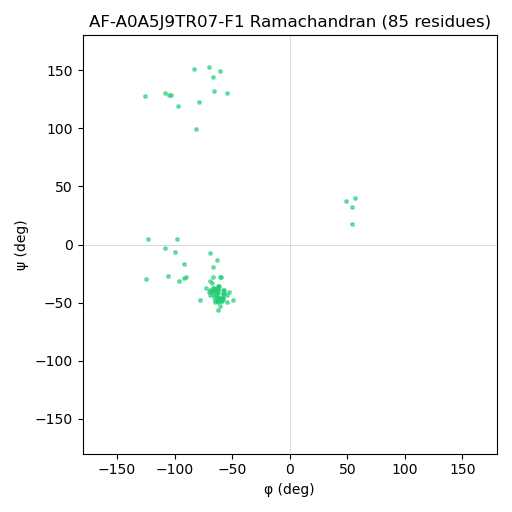2.791 1.00 76.88 84 THR A O 1
ATOM 714 N N . TYR A 1 85 ? 1.839 -14.835 11.206 1.00 71.00 85 TYR A N 1
ATOM 715 C CA . TYR A 1 85 ? 1.060 -15.665 12.135 1.00 71.00 85 TYR A CA 1
ATOM 716 C C . TYR A 1 85 ? 1.658 -17.063 12.354 1.00 71.00 85 TYR A C 1
ATOM 718 O O . TYR A 1 85 ? 1.133 -17.811 13.180 1.00 71.00 85 TYR A O 1
ATOM 726 N N . TYR A 1 86 ? 2.702 -17.432 11.606 1.00 61.53 86 TYR A N 1
ATOM 727 C CA . TYR A 1 86 ? 3.375 -18.731 11.708 1.00 61.53 86 TYR A CA 1
ATOM 728 C C . TYR A 1 86 ? 4.777 -18.661 12.340 1.00 61.53 86 TYR A C 1
ATOM 730 O O . TYR A 1 86 ? 5.369 -19.721 12.556 1.00 61.53 86 TYR A O 1
ATOM 738 N N . ASP A 1 87 ? 5.259 -17.460 12.668 1.00 52.00 87 ASP A N 1
ATOM 739 C CA . ASP A 1 87 ? 6.458 -17.196 13.482 1.00 52.00 87 ASP A CA 1
ATOM 740 C C . ASP A 1 87 ? 6.104 -16.977 14.967 1.00 52.00 87 ASP A C 1
ATOM 742 O O . ASP A 1 87 ? 6.880 -17.443 15.837 1.00 52.00 87 ASP A O 1
#

Radius of gyration: 13.06 Å; Cα contacts (8 Å, |Δi|>4): 69; chains: 1; bounding box: 28×36×29 Å

Secondary structure (DSSP, 8-state):
-IIIIISHHHHHHHHHTT----TTS-HHHHHHHHHHHS--TTHHHHHHHHHHHHHHHHHHHHHS-PPP-HHHHHHHHHHHHHHTTT-